Protein AF-A0A4P8DLM2-F1 (afdb_monomer)

Mean predicted aligned error: 5.84 Å

Nearest PDB structures (foldseek):
  8rfh-assembly1_B  TM=8.822E-01  e=1.130E-05  Nicotiana benthamiana
  9cc9-assembly1_L  TM=8.995E-01  e=1.096E-03  Nicotiana benthamiana
  7xx2-assembly1_I  TM=8.849E-01  e=1.096E-03  Triticum monococcum
  5lwk-assembly1_B  TM=2.973E-01  e=5.223E-01  Lacticaseibacillus paracasei
  5lwl-assembly1_B  TM=3.002E-01  e=1.412E+00  Lacticaseibacillus paracasei

Sequence (90 aa):
ELAEQLYKSLKGRRYLIVMDDVWNAEAWNDVRRCFPNDNNGSRVMVTSRILKVARFISPLNAPHVMRFLTVDESWKLLQEKLCGLDSRLC

InterPro domains:
  IPR002182 NB-ARC [PF00931] (2-81)
  IPR027417 P-loop containing nucleoside triphosphate hydrolase [G3DSA:3.40.50.300] (1-59)
  IPR027417 P-loop containing nucleoside triphosphate hydrolase [SSF52540] (2-86)

Radius of gyration: 19.11 Å; Cα contacts (8 Å, |Δi|>4): 76; chains: 1; bounding box: 34×26×54 Å

Organism: Capsicum annuum (NCBI:txid4072)

pLDDT: mean 91.08, std 10.63, range [53.16, 98.25]

Secondary structure (DSSP, 8-state):
-HHHHHHHHHTTS--EEEE-S---HHHHHHHGGGS---SSS-EEEE--S-HHHHHHH-TTS----PPPPPHHHHHHHHHHHHHTT-TT--

Solvent-accessible surface area (backbone atoms only — not comparable to full-atom values): 5703 Å² total; per-residue (Å²): 109,69,55,56,53,48,22,62,71,44,53,96,53,70,50,79,46,77,46,74,73,49,86,52,56,64,64,50,64,71,52,53,79,31,59,70,85,79,85,67,79,57,48,76,47,76,42,53,94,42,68,68,36,45,38,64,78,35,74,92,48,84,66,88,76,83,74,80,73,51,71,69,56,47,49,50,50,49,48,54,66,54,40,72,76,42,84,82,83,106

Structure (mmCIF, N/CA/C/O backbone):
data_AF-A0A4P8DLM2-F1
#
_entry.id   AF-A0A4P8DLM2-F1
#
loop_
_atom_site.group_PDB
_atom_site.id
_atom_site.type_symbol
_atom_site.label_atom_id
_atom_site.label_alt_id
_atom_site.label_comp_id
_atom_site.label_asym_id
_atom_site.label_entity_id
_atom_site.label_seq_id
_atom_site.pdbx_PDB_ins_code
_atom_site.Cartn_x
_atom_site.Cartn_y
_atom_site.Cartn_z
_atom_site.occupancy
_atom_site.B_iso_or_equiv
_atom_site.auth_seq_id
_atom_site.auth_comp_id
_atom_site.auth_asym_id
_atom_site.auth_atom_id
_atom_site.pdbx_PDB_model_num
ATOM 1 N N . GLU A 1 1 ? -19.649 8.976 12.221 1.00 85.25 1 GLU A N 1
ATOM 2 C CA . GLU A 1 1 ? -20.608 7.885 11.951 1.00 85.25 1 GLU A CA 1
ATOM 3 C C . GLU A 1 1 ? -20.055 6.834 10.979 1.00 85.25 1 GLU A C 1
ATOM 5 O O . GLU A 1 1 ? -19.809 5.718 11.416 1.00 85.25 1 GLU A O 1
ATOM 10 N N . LEU A 1 2 ? -19.730 7.174 9.721 1.00 92.81 2 LEU A N 1
ATOM 11 C CA . LEU A 1 2 ? -19.206 6.201 8.737 1.00 92.81 2 LEU A CA 1
ATOM 12 C C . LEU A 1 2 ? -17.899 5.502 9.166 1.00 92.81 2 LEU A C 1
ATOM 14 O O . LEU A 1 2 ? -17.781 4.287 9.044 1.00 92.81 2 LEU A O 1
ATOM 18 N N . ALA A 1 3 ? -16.939 6.251 9.717 1.00 92.25 3 ALA A N 1
ATOM 19 C CA . ALA A 1 3 ? -15.678 5.698 10.225 1.00 92.25 3 ALA A CA 1
ATOM 20 C C . ALA A 1 3 ? -15.891 4.613 11.298 1.00 92.25 3 ALA A C 1
ATOM 22 O O . ALA A 1 3 ? -15.207 3.592 11.317 1.00 92.25 3 ALA A O 1
ATOM 23 N N . GLU A 1 4 ? -16.875 4.821 12.173 1.00 94.75 4 GLU A N 1
ATOM 24 C CA . GLU A 1 4 ? -17.219 3.886 13.241 1.00 94.75 4 GLU A CA 1
ATOM 25 C C . GLU A 1 4 ? -17.941 2.652 12.693 1.00 94.75 4 GLU A C 1
ATOM 27 O O . GLU A 1 4 ? -17.648 1.532 13.110 1.00 94.75 4 GLU A O 1
ATOM 32 N N . GLN A 1 5 ? -18.849 2.834 11.731 1.00 96.19 5 GLN A N 1
ATOM 33 C CA . GLN A 1 5 ? -19.506 1.722 11.042 1.00 96.19 5 GLN A CA 1
ATOM 34 C C . GLN A 1 5 ? -18.485 0.848 10.306 1.00 96.19 5 GLN A C 1
ATOM 36 O O . GLN A 1 5 ? -18.508 -0.375 10.451 1.00 96.19 5 GLN A O 1
ATOM 41 N N . LEU A 1 6 ? -17.541 1.469 9.590 1.00 95.94 6 LEU A N 1
ATOM 42 C CA . LEU A 1 6 ? -16.451 0.761 8.926 1.00 95.94 6 LEU A CA 1
ATOM 43 C C . LEU A 1 6 ? -15.592 0.006 9.946 1.00 95.94 6 LEU A C 1
ATOM 45 O O . LEU A 1 6 ? -15.402 -1.200 9.796 1.00 95.94 6 LEU A O 1
ATOM 49 N N . TYR A 1 7 ? -15.162 0.664 11.026 1.00 96.94 7 TYR A N 1
ATOM 50 C CA . TYR A 1 7 ? -14.402 0.018 12.098 1.00 96.94 7 TYR A CA 1
ATOM 51 C C . TYR A 1 7 ? -15.132 -1.208 12.660 1.00 96.94 7 TYR A C 1
ATOM 53 O O . TYR A 1 7 ? -14.555 -2.293 12.727 1.00 96.94 7 TYR A O 1
ATOM 61 N N . LYS A 1 8 ? -16.418 -1.068 13.013 1.00 97.38 8 LYS A N 1
ATOM 62 C CA . LYS A 1 8 ? -17.248 -2.168 13.534 1.00 97.38 8 LYS A CA 1
ATOM 63 C C . LYS A 1 8 ? -17.395 -3.304 12.523 1.00 97.38 8 LYS A C 1
ATOM 65 O O . LYS A 1 8 ? -17.374 -4.463 12.921 1.00 97.38 8 LYS A O 1
ATOM 70 N N . SER A 1 9 ? -17.505 -2.991 11.232 1.00 96.50 9 SER A N 1
ATOM 71 C CA . SER A 1 9 ? -17.614 -4.003 10.174 1.00 96.50 9 SER A CA 1
ATOM 72 C C . SER A 1 9 ? -16.329 -4.817 9.978 1.00 96.50 9 SER A C 1
ATOM 74 O O . SER A 1 9 ? -16.397 -5.994 9.621 1.00 96.50 9 SER A O 1
ATOM 76 N N . LEU A 1 10 ? -15.165 -4.206 10.231 1.00 97.69 10 LEU A N 1
ATOM 77 C CA . LEU A 1 10 ? -13.849 -4.830 10.082 1.00 97.69 10 LEU A CA 1
ATOM 78 C C . LEU A 1 10 ? -13.376 -5.534 11.359 1.00 97.69 10 LEU A C 1
ATOM 80 O O . LEU A 1 10 ? -12.561 -6.453 11.284 1.00 97.69 10 LEU A O 1
ATOM 84 N N . LYS A 1 11 ? -13.879 -5.121 12.526 1.00 97.62 11 LYS A N 1
ATOM 85 C CA . LYS A 1 11 ? -13.460 -5.651 13.824 1.00 97.62 11 LYS A CA 1
ATOM 86 C C . LYS A 1 11 ? -13.674 -7.164 13.910 1.00 97.62 11 LYS A C 1
ATOM 88 O O . LYS A 1 11 ? -14.749 -7.678 13.610 1.00 97.62 11 LYS A O 1
ATOM 93 N N . GLY A 1 12 ? -12.635 -7.879 14.332 1.00 97.25 12 GLY A N 1
ATOM 94 C CA . GLY A 1 12 ? -12.616 -9.335 14.459 1.00 97.25 12 GLY A CA 1
ATOM 95 C C . GLY A 1 12 ? -12.512 -10.085 13.128 1.00 97.25 12 GLY A C 1
ATOM 96 O O . GLY A 1 12 ? -12.408 -11.310 13.134 1.00 97.25 12 GLY A O 1
ATOM 97 N N . ARG A 1 13 ? -12.507 -9.388 11.984 1.00 96.75 13 ARG A N 1
ATOM 98 C CA . ARG A 1 13 ? -12.422 -9.995 10.650 1.00 96.75 13 ARG A CA 1
ATOM 99 C C . ARG A 1 13 ? -11.051 -9.757 10.036 1.00 96.75 13 ARG A C 1
ATOM 101 O O . ARG A 1 13 ? -10.409 -8.733 10.265 1.00 96.75 13 ARG A O 1
ATOM 108 N N . ARG A 1 14 ? -10.592 -10.718 9.238 1.00 97.81 14 ARG A N 1
ATOM 109 C CA . ARG A 1 14 ? -9.384 -10.555 8.426 1.00 97.81 14 ARG A CA 1
ATOM 110 C C . ARG A 1 14 ? -9.752 -9.825 7.137 1.00 97.81 14 ARG A C 1
ATOM 112 O O . ARG A 1 14 ? -10.695 -10.233 6.465 1.00 97.81 14 ARG A O 1
ATOM 119 N N . TYR A 1 15 ? -9.006 -8.782 6.784 1.00 97.44 15 TYR A N 1
ATOM 120 C CA . TYR A 1 15 ? -9.266 -7.980 5.588 1.00 97.44 15 TYR A CA 1
ATOM 121 C C . TYR A 1 15 ? -7.990 -7.609 4.823 1.00 97.44 15 TYR A C 1
ATOM 123 O O . TYR A 1 15 ? -6.892 -7.541 5.381 1.00 97.44 15 TYR A O 1
ATOM 131 N N . LEU A 1 16 ? -8.167 -7.333 3.530 1.00 97.25 16 LEU A N 1
ATOM 132 C CA . LEU A 1 16 ? -7.190 -6.675 2.668 1.00 97.25 16 LEU A CA 1
ATOM 133 C C . LEU A 1 16 ? -7.869 -5.461 2.031 1.00 97.25 16 LEU A C 1
ATOM 135 O O . LEU A 1 16 ? -8.839 -5.620 1.295 1.00 97.25 16 LEU A O 1
ATOM 139 N N . ILE A 1 17 ? -7.369 -4.265 2.327 1.00 96.25 17 ILE A N 1
ATOM 140 C CA . ILE A 1 17 ? -7.868 -3.011 1.749 1.00 96.25 17 ILE A CA 1
ATOM 141 C C . ILE A 1 17 ? -6.774 -2.424 0.866 1.00 96.25 17 ILE A C 1
ATOM 143 O O . ILE A 1 17 ? -5.622 -2.341 1.290 1.00 96.25 17 ILE A O 1
ATOM 147 N N . VAL A 1 18 ? -7.137 -2.016 -0.348 1.00 96.06 18 VAL A N 1
ATOM 148 C CA . VAL A 1 18 ? -6.233 -1.338 -1.280 1.00 96.06 18 VAL A CA 1
ATOM 149 C C . VAL A 1 18 ? -6.692 0.103 -1.433 1.00 96.06 18 VAL A C 1
ATOM 151 O O . VAL A 1 18 ? -7.816 0.355 -1.855 1.00 96.06 18 VAL A O 1
ATOM 154 N N . MET A 1 19 ? -5.827 1.039 -1.059 1.00 94.75 19 MET A N 1
ATOM 155 C CA . MET A 1 19 ? -6.024 2.465 -1.278 1.00 94.75 19 MET A CA 1
ATOM 156 C C . MET A 1 19 ? -5.162 2.891 -2.456 1.00 94.75 19 MET A C 1
ATOM 158 O O . MET A 1 19 ? -3.938 2.977 -2.333 1.00 94.75 19 MET A O 1
ATOM 162 N N . ASP A 1 20 ? -5.808 3.108 -3.594 1.00 94.81 20 ASP A N 1
ATOM 163 C CA . ASP A 1 20 ? -5.120 3.502 -4.814 1.00 94.81 20 ASP A CA 1
ATOM 164 C C . ASP A 1 20 ? -4.942 5.026 -4.893 1.00 94.81 20 ASP A C 1
ATOM 166 O O . ASP A 1 20 ? -5.810 5.782 -4.457 1.00 94.81 20 ASP A O 1
ATOM 170 N N . ASP A 1 21 ? -3.803 5.457 -5.433 1.00 94.19 21 ASP A N 1
ATOM 171 C CA . ASP A 1 21 ? -3.469 6.844 -5.778 1.00 94.19 21 ASP A CA 1
ATOM 172 C C . ASP A 1 21 ? -3.633 7.872 -4.636 1.00 94.19 21 ASP A C 1
ATOM 174 O O . ASP A 1 21 ? -4.308 8.893 -4.756 1.00 94.19 21 ASP A O 1
ATOM 178 N N . VAL A 1 22 ? -2.969 7.639 -3.498 1.00 94.44 22 VAL A N 1
ATOM 179 C CA . VAL A 1 22 ? -3.007 8.568 -2.352 1.00 94.44 22 VAL A CA 1
ATOM 180 C C . VAL A 1 22 ? -2.026 9.729 -2.538 1.00 94.44 22 VAL A C 1
ATOM 182 O O . VAL A 1 22 ? -0.811 9.529 -2.621 1.00 94.44 22 VAL A O 1
ATOM 185 N N . TRP A 1 23 ? -2.544 10.961 -2.556 1.00 93.25 23 TRP A N 1
ATOM 186 C CA . TRP A 1 23 ? -1.750 12.174 -2.818 1.00 93.25 23 TRP A CA 1
ATOM 187 C C . TRP A 1 23 ? -1.312 12.927 -1.555 1.00 93.25 23 TRP A C 1
ATOM 189 O O . TRP A 1 23 ? -0.282 13.597 -1.574 1.00 93.25 23 TRP A O 1
ATOM 199 N N . ASN A 1 24 ? -2.062 12.823 -0.453 1.00 92.38 24 ASN A N 1
ATOM 200 C CA . ASN A 1 24 ? -1.764 13.518 0.802 1.00 92.38 24 ASN A CA 1
ATOM 201 C C . ASN A 1 24 ? -1.676 12.523 1.971 1.00 92.38 24 ASN A C 1
ATOM 203 O O . ASN A 1 24 ? -2.544 11.673 2.158 1.00 92.38 24 ASN A O 1
ATOM 207 N N . ALA A 1 25 ? -0.628 12.667 2.779 1.00 89.81 25 ALA A N 1
ATOM 208 C CA . ALA A 1 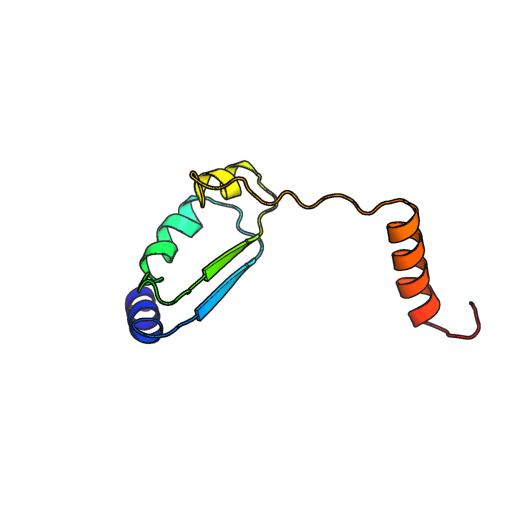25 ? -0.425 11.944 4.027 1.00 89.81 25 ALA A CA 1
ATOM 209 C C . ALA A 1 25 ? -1.540 12.191 5.063 1.00 89.81 25 ALA A C 1
ATOM 211 O O . ALA A 1 25 ? -1.851 11.305 5.859 1.00 89.81 25 ALA A O 1
ATOM 212 N N . GLU A 1 26 ? -2.165 13.368 5.049 1.00 89.81 26 GLU A N 1
ATOM 213 C CA . GLU A 1 26 ? -3.282 13.688 5.945 1.00 89.81 26 GLU A CA 1
ATOM 214 C C . GLU A 1 26 ? -4.510 12.828 5.649 1.00 89.81 26 GLU A C 1
ATOM 216 O O . GLU A 1 26 ? -5.107 12.293 6.579 1.00 89.81 26 GLU A O 1
ATOM 221 N N . ALA A 1 27 ? -4.797 12.561 4.370 1.00 88.94 27 ALA A N 1
ATOM 222 C CA . ALA A 1 27 ? -5.894 11.675 3.987 1.00 88.94 27 ALA A CA 1
ATOM 223 C C . ALA A 1 27 ? -5.733 10.273 4.602 1.00 88.94 27 ALA A C 1
ATOM 225 O O . ALA A 1 27 ? -6.711 9.663 5.028 1.00 88.94 27 ALA A O 1
ATOM 226 N N . TRP A 1 28 ? -4.495 9.771 4.721 1.00 92.12 28 TRP A N 1
ATOM 227 C CA . TRP A 1 28 ? -4.218 8.533 5.455 1.00 92.12 28 TRP A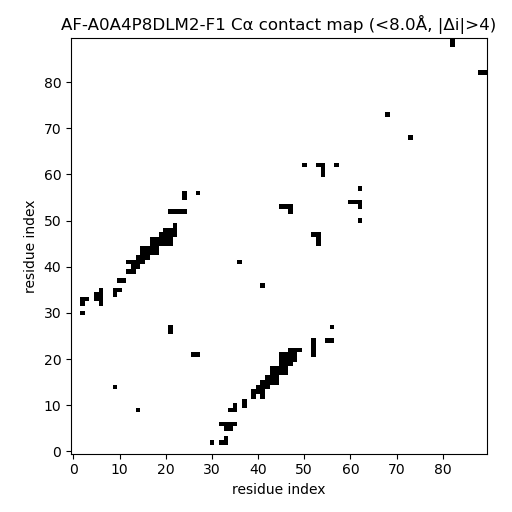 CA 1
ATOM 228 C C . TRP A 1 28 ? -4.482 8.670 6.959 1.00 92.12 28 TRP A C 1
ATOM 230 O O . TRP A 1 28 ? -5.054 7.763 7.566 1.00 92.12 28 TRP A O 1
ATOM 240 N N . ASN A 1 29 ? -4.085 9.783 7.581 1.00 90.56 29 ASN A N 1
ATOM 241 C CA . ASN A 1 29 ? -4.324 10.012 9.008 1.00 90.56 29 ASN A CA 1
ATOM 242 C C . ASN A 1 29 ? -5.809 10.015 9.373 1.00 90.56 29 ASN A C 1
ATOM 244 O O . ASN A 1 29 ? -6.161 9.492 10.435 1.00 90.56 29 ASN A O 1
ATOM 248 N N . ASP A 1 30 ? -6.652 10.549 8.495 1.00 89.75 30 ASP A N 1
ATOM 249 C CA . ASP A 1 30 ? -8.094 10.628 8.716 1.00 89.75 30 ASP A CA 1
ATOM 250 C C . ASP A 1 30 ? -8.741 9.241 8.704 1.00 89.75 30 ASP A C 1
ATOM 252 O O . ASP A 1 30 ? -9.574 8.923 9.557 1.00 89.75 30 ASP A O 1
ATOM 256 N N . VAL A 1 31 ? -8.313 8.370 7.786 1.00 91.81 31 VAL A N 1
ATOM 257 C CA . VAL A 1 31 ? -8.952 7.061 7.594 1.00 91.81 31 VAL A CA 1
ATOM 258 C C . VAL A 1 31 ? -8.282 5.924 8.354 1.00 91.81 31 VAL A C 1
ATOM 260 O O . VAL A 1 31 ? -8.959 4.947 8.667 1.00 91.81 31 VAL A O 1
ATOM 263 N N . ARG A 1 32 ? -6.996 6.027 8.730 1.00 91.81 32 ARG A N 1
ATOM 264 C CA . ARG A 1 32 ? -6.267 4.912 9.374 1.00 91.81 32 ARG A CA 1
ATOM 265 C C . ARG A 1 32 ? -6.917 4.428 10.666 1.00 91.81 32 ARG A C 1
ATOM 267 O O . ARG A 1 32 ? -6.795 3.261 11.020 1.00 91.81 32 ARG A O 1
ATOM 274 N N . ARG A 1 33 ? -7.626 5.319 11.365 1.00 92.50 33 ARG A N 1
ATOM 275 C CA . ARG A 1 33 ? -8.362 5.007 12.600 1.00 92.50 33 ARG A CA 1
ATOM 276 C C . ARG A 1 33 ? -9.553 4.074 12.363 1.00 92.50 33 ARG A C 1
ATOM 278 O O . ARG A 1 33 ? -9.995 3.421 13.300 1.00 92.50 33 ARG A O 1
ATOM 285 N N . CYS A 1 34 ? -10.040 3.979 11.127 1.00 95.31 34 CYS A N 1
ATOM 286 C CA . CYS A 1 34 ? -11.127 3.080 10.745 1.00 95.31 34 CYS A CA 1
ATOM 287 C C . CYS A 1 34 ? -10.676 1.617 10.634 1.00 95.31 34 CYS A C 1
ATOM 289 O O . CYS A 1 34 ? -11.523 0.734 10.546 1.00 95.31 34 CYS A O 1
ATOM 291 N N . PHE A 1 35 ? -9.366 1.349 10.612 1.00 95.69 35 PHE A N 1
ATOM 292 C CA . PHE A 1 35 ? -8.802 0.031 10.325 1.00 95.69 35 PHE A CA 1
ATOM 293 C C . PHE A 1 35 ? -8.290 -0.640 11.615 1.00 95.69 35 PHE A C 1
ATOM 295 O O . PHE A 1 35 ? -7.186 -0.327 12.070 1.00 95.69 35 PHE A O 1
ATOM 302 N N . PRO A 1 36 ? -9.065 -1.547 12.243 1.00 95.94 36 PRO A N 1
ATOM 303 C CA . PRO A 1 36 ? -8.635 -2.245 13.452 1.00 95.94 36 PRO A CA 1
ATOM 304 C C . PRO A 1 36 ? -7.474 -3.211 13.180 1.00 95.94 36 PRO A C 1
ATOM 306 O O . PRO A 1 36 ? -7.574 -4.103 12.342 1.00 95.94 36 PRO A O 1
ATOM 309 N N . ASN A 1 37 ? -6.390 -3.103 13.954 1.00 94.00 37 ASN A N 1
ATOM 310 C CA . ASN A 1 37 ? -5.347 -4.128 13.972 1.00 94.00 37 ASN A CA 1
ATOM 311 C C . ASN A 1 37 ? -5.636 -5.172 15.060 1.00 94.00 37 ASN A C 1
ATOM 313 O O . ASN A 1 37 ? -5.231 -5.009 16.208 1.00 94.00 37 ASN A O 1
ATOM 317 N N . ASP A 1 38 ? -6.311 -6.251 14.674 1.00 96.44 38 ASP A N 1
ATOM 318 C CA . ASP A 1 38 ? -6.622 -7.381 15.560 1.00 96.44 38 ASP A CA 1
ATOM 319 C C . ASP A 1 38 ? -5.552 -8.488 15.514 1.00 96.44 38 ASP A C 1
ATOM 321 O O . ASP A 1 38 ? -5.791 -9.606 15.964 1.00 96.44 38 ASP A O 1
ATOM 325 N N . ASN A 1 39 ? -4.373 -8.205 14.941 1.00 95.62 39 ASN A N 1
ATOM 326 C CA . ASN A 1 39 ? -3.258 -9.149 14.781 1.00 95.62 39 ASN A CA 1
ATOM 327 C C . ASN A 1 39 ? -3.627 -10.464 14.054 1.00 95.62 39 ASN A C 1
ATOM 329 O O . ASN A 1 39 ? -2.936 -11.470 14.179 1.00 95.62 39 ASN A O 1
ATOM 333 N N . ASN A 1 40 ? -4.680 -10.454 13.234 1.00 96.62 40 ASN A N 1
ATOM 334 C CA . ASN A 1 40 ? -5.195 -11.611 12.486 1.00 96.62 40 ASN A CA 1
ATOM 335 C C . ASN A 1 40 ? -4.698 -11.668 11.025 1.00 96.62 40 ASN A C 1
ATOM 337 O O . ASN A 1 40 ? -5.294 -12.320 10.165 1.00 96.62 40 ASN A O 1
ATOM 341 N N . GLY A 1 41 ? -3.619 -10.943 10.723 1.00 96.12 41 GLY A N 1
ATOM 342 C CA . GLY A 1 41 ? -3.055 -10.862 9.378 1.00 96.12 41 GLY A CA 1
ATOM 343 C C . GLY A 1 41 ? -3.784 -9.903 8.433 1.00 96.12 41 GLY A C 1
ATOM 344 O O . GLY A 1 41 ? -3.573 -10.000 7.224 1.00 96.12 41 GLY A O 1
ATOM 345 N N . SER A 1 42 ? -4.613 -8.988 8.948 1.00 97.38 42 SER A N 1
ATOM 346 C CA . SER A 1 42 ? -5.158 -7.881 8.155 1.00 97.38 42 SER A CA 1
ATOM 347 C C . SER A 1 42 ? -4.058 -6.975 7.589 1.00 97.38 42 SER A C 1
ATOM 349 O O . SER A 1 42 ? -2.994 -6.779 8.196 1.00 97.38 42 SER A O 1
ATOM 351 N N . ARG A 1 43 ? -4.302 -6.440 6.388 1.00 9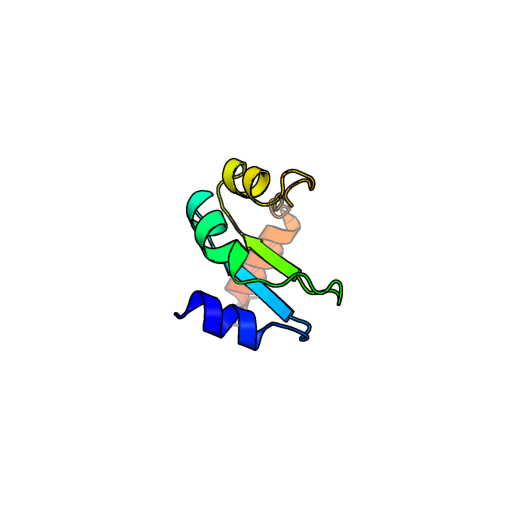5.38 43 ARG A N 1
ATOM 352 C CA . ARG A 1 43 ? -3.354 -5.599 5.644 1.00 95.38 43 ARG A CA 1
ATOM 353 C C . ARG A 1 43 ? -4.072 -4.443 4.954 1.00 95.38 43 ARG A C 1
ATOM 355 O O . ARG A 1 43 ? -5.171 -4.603 4.429 1.00 95.38 43 ARG A O 1
ATOM 362 N N . VAL A 1 44 ? -3.408 -3.291 4.924 1.00 95.00 44 VAL A N 1
ATOM 363 C CA . VAL A 1 44 ? -3.785 -2.159 4.076 1.00 95.00 44 VAL A CA 1
ATOM 364 C C . VAL A 1 44 ? -2.619 -1.886 3.139 1.00 95.00 44 VAL A C 1
ATOM 366 O O . VAL 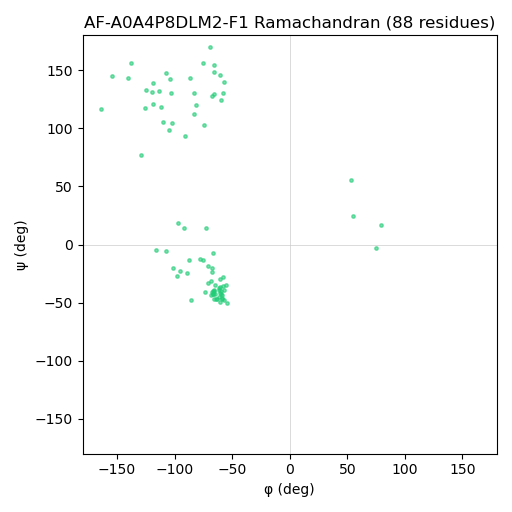A 1 44 ? -1.497 -1.673 3.598 1.00 95.00 44 VAL A O 1
ATOM 369 N N . MET A 1 45 ? -2.873 -1.954 1.838 1.00 95.31 45 MET A N 1
ATOM 370 C CA . MET A 1 45 ? -1.905 -1.645 0.795 1.00 95.31 45 MET A CA 1
ATOM 371 C C . MET A 1 45 ? -2.234 -0.270 0.229 1.00 95.31 45 MET A C 1
ATOM 373 O O . MET A 1 45 ? -3.382 -0.007 -0.117 1.00 95.31 45 MET A O 1
ATOM 377 N N . VAL A 1 46 ? -1.232 0.598 0.140 1.00 95.06 46 VAL A N 1
ATOM 378 C CA . VAL A 1 46 ? -1.391 1.946 -0.404 1.00 95.06 46 VAL A CA 1
ATOM 379 C C . VAL A 1 46 ? -0.484 2.103 -1.611 1.00 95.06 46 VAL A C 1
ATOM 381 O O . VAL A 1 46 ? 0.707 1.798 -1.522 1.00 95.06 46 VAL A O 1
ATOM 384 N N . THR A 1 47 ? -1.027 2.599 -2.716 1.00 95.56 47 THR A N 1
ATOM 385 C CA . THR A 1 47 ? -0.238 3.036 -3.870 1.00 95.56 47 THR A CA 1
ATOM 386 C C . THR A 1 47 ? -0.192 4.566 -3.884 1.00 95.56 47 THR A C 1
ATOM 388 O O . THR A 1 47 ? -1.136 5.260 -3.499 1.00 95.56 47 THR A O 1
ATOM 391 N N . SER A 1 48 ? 0.954 5.125 -4.263 1.00 95.31 48 SER A N 1
ATOM 392 C CA . SER A 1 48 ? 1.130 6.570 -4.387 1.00 95.31 48 SER A CA 1
ATOM 393 C C . SER A 1 48 ? 2.234 6.866 -5.387 1.00 95.31 48 SER A C 1
ATOM 395 O O . SER A 1 48 ? 3.243 6.163 -5.442 1.00 95.31 48 SER A O 1
ATOM 397 N N . ARG A 1 49 ? 2.069 7.955 -6.138 1.00 95.44 49 ARG A N 1
ATOM 398 C CA . ARG A 1 49 ? 3.115 8.512 -7.009 1.00 95.44 49 ARG A CA 1
ATOM 399 C C . ARG A 1 49 ? 4.163 9.308 -6.225 1.00 95.44 49 ARG A C 1
ATOM 401 O O . ARG A 1 49 ? 5.207 9.660 -6.767 1.00 95.44 49 ARG A O 1
ATOM 408 N N . ILE A 1 50 ? 3.896 9.613 -4.952 1.00 94.81 50 ILE A N 1
ATOM 409 C CA . ILE A 1 50 ? 4.705 10.516 -4.134 1.00 94.81 50 ILE A CA 1
ATOM 410 C C . ILE A 1 50 ? 5.426 9.706 -3.056 1.00 94.81 50 ILE A C 1
ATOM 412 O O . ILE A 1 50 ? 4.851 9.327 -2.036 1.00 94.81 50 ILE A O 1
ATOM 416 N N . LEU A 1 51 ? 6.735 9.504 -3.227 1.00 93.50 51 LEU A N 1
ATOM 417 C CA . LEU A 1 51 ? 7.550 8.718 -2.290 1.00 93.50 51 LEU A CA 1
ATOM 418 C C . LEU A 1 51 ? 7.468 9.230 -0.838 1.00 93.50 51 LEU A C 1
ATOM 420 O O . LEU A 1 51 ? 7.493 8.437 0.103 1.00 93.50 51 LEU A O 1
ATOM 424 N N . LYS A 1 52 ? 7.347 10.552 -0.645 1.00 93.38 52 LYS A N 1
ATOM 425 C CA . LYS A 1 52 ? 7.189 11.163 0.686 1.00 93.38 52 LYS A CA 1
ATOM 426 C C . LYS A 1 52 ? 5.913 10.693 1.392 1.00 93.38 52 LYS A C 1
ATOM 428 O O . LYS A 1 52 ? 5.965 10.431 2.588 1.00 93.38 52 LYS A O 1
ATOM 433 N N . VAL A 1 53 ? 4.808 10.534 0.659 1.00 93.81 53 VAL A N 1
ATOM 434 C CA . VAL A 1 53 ? 3.542 10.019 1.205 1.00 93.81 53 VAL A CA 1
ATOM 435 C C . VAL A 1 53 ? 3.720 8.568 1.640 1.00 93.81 53 VAL A C 1
ATOM 437 O O . VAL A 1 53 ? 3.401 8.231 2.775 1.00 93.81 53 VAL A O 1
ATOM 440 N N . ALA A 1 54 ? 4.327 7.724 0.802 1.00 93.25 54 ALA A N 1
ATOM 441 C CA . ALA A 1 54 ? 4.570 6.324 1.152 1.00 93.25 54 ALA A CA 1
ATOM 442 C C . ALA A 1 54 ? 5.443 6.170 2.417 1.00 93.25 54 ALA A C 1
ATOM 444 O O . ALA A 1 54 ? 5.120 5.375 3.300 1.00 93.25 54 ALA A O 1
ATOM 445 N N . ARG A 1 55 ? 6.507 6.980 2.546 1.00 93.62 55 ARG A N 1
ATOM 446 C CA . ARG A 1 55 ? 7.364 7.012 3.748 1.00 93.62 55 ARG A CA 1
ATOM 447 C C . ARG A 1 55 ? 6.628 7.501 4.993 1.00 93.62 55 ARG A C 1
ATOM 449 O O . ARG A 1 55 ? 6.912 7.025 6.084 1.00 93.62 55 ARG A O 1
ATOM 456 N N . PHE A 1 56 ? 5.694 8.437 4.842 1.00 92.88 56 PHE A N 1
ATOM 457 C CA . PHE A 1 56 ? 4.877 8.911 5.956 1.00 92.88 56 PHE A CA 1
ATOM 458 C C . PHE A 1 56 ? 3.906 7.833 6.453 1.00 92.88 56 PHE A C 1
ATOM 460 O O . PHE A 1 56 ? 3.746 7.645 7.655 1.00 92.88 56 PHE A O 1
ATOM 467 N N . ILE A 1 57 ? 3.260 7.117 5.528 1.00 91.69 57 ILE A N 1
ATOM 468 C CA . ILE A 1 57 ? 2.259 6.087 5.837 1.00 91.69 57 ILE A CA 1
ATOM 469 C C . ILE A 1 57 ? 2.889 4.891 6.555 1.00 91.69 57 ILE A C 1
ATOM 471 O O . ILE A 1 57 ? 2.296 4.348 7.489 1.00 91.69 57 ILE A O 1
ATOM 475 N N . SER A 1 58 ? 4.090 4.483 6.134 1.00 89.75 58 SER A N 1
ATOM 476 C CA . SER A 1 58 ? 4.815 3.358 6.723 1.00 89.75 58 SER A CA 1
ATOM 477 C C . SER A 1 58 ? 6.250 3.757 7.083 1.00 89.75 58 SER A C 1
ATOM 479 O O . SER A 1 58 ? 7.184 3.395 6.379 1.00 89.75 58 SER A O 1
ATOM 481 N N . PRO A 1 59 ? 6.467 4.494 8.188 1.00 87.50 59 PRO A N 1
ATOM 482 C CA . PRO A 1 59 ? 7.792 5.018 8.528 1.00 87.50 59 PRO A CA 1
ATOM 483 C C . PRO A 1 59 ? 8.802 3.923 8.897 1.00 87.50 59 PRO A C 1
ATOM 485 O O . PRO A 1 59 ? 10.004 4.129 8.773 1.00 87.50 59 PRO A O 1
ATOM 488 N N . LEU A 1 60 ? 8.318 2.756 9.339 1.00 90.31 60 LEU A N 1
ATOM 489 C CA . LEU A 1 60 ? 9.151 1.611 9.719 1.00 90.31 60 LEU A CA 1
ATOM 490 C C . LEU A 1 60 ? 9.488 0.684 8.544 1.00 90.31 60 LEU A C 1
ATOM 492 O O . LEU A 1 60 ? 10.361 -0.166 8.683 1.00 90.31 60 LEU A O 1
ATOM 496 N N . ASN A 1 61 ? 8.8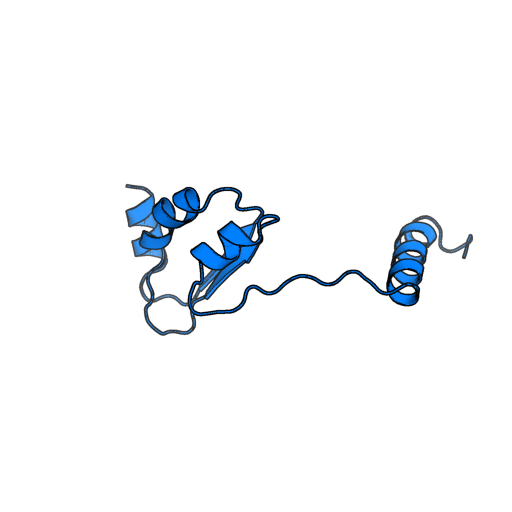05 0.821 7.404 1.00 89.75 61 ASN A N 1
ATOM 497 C CA . ASN A 1 61 ? 8.997 -0.052 6.251 1.00 89.75 61 ASN A CA 1
ATOM 498 C C . ASN A 1 61 ? 9.470 0.762 5.049 1.00 89.75 61 ASN A C 1
ATOM 500 O O . ASN A 1 61 ? 8.956 1.842 4.764 1.00 89.75 61 ASN A O 1
ATOM 504 N N . ALA A 1 62 ? 10.424 0.224 4.294 1.00 90.31 62 ALA A N 1
ATOM 505 C CA . ALA A 1 62 ? 10.800 0.833 3.028 1.00 90.31 62 ALA A CA 1
ATOM 506 C C . ALA A 1 62 ? 9.620 0.737 2.037 1.00 90.31 62 ALA A C 1
ATOM 508 O O . ALA A 1 62 ? 9.084 -0.359 1.847 1.00 90.31 62 ALA A O 1
ATOM 509 N N . PRO A 1 63 ? 9.212 1.845 1.384 1.00 94.50 63 PRO A N 1
ATOM 510 C CA . PRO A 1 63 ? 8.230 1.784 0.310 1.00 94.50 63 PRO A CA 1
ATOM 511 C C . PRO A 1 63 ? 8.689 0.848 -0.805 1.00 94.50 63 PRO A C 1
ATOM 513 O O . PRO A 1 63 ? 9.855 0.876 -1.203 1.00 94.50 63 PRO A O 1
ATOM 516 N N . HIS A 1 64 ? 7.759 0.072 -1.357 1.00 94.88 64 HIS A N 1
ATOM 517 C CA . HIS A 1 64 ? 8.026 -0.671 -2.579 1.00 94.88 64 HIS A CA 1
ATOM 518 C C . HIS A 1 64 ? 8.030 0.297 -3.767 1.00 94.88 64 HIS A C 1
ATOM 520 O O . HIS A 1 64 ? 6.979 0.755 -4.213 1.00 94.88 64 HIS A O 1
ATOM 526 N N . VAL A 1 65 ? 9.221 0.647 -4.252 1.00 94.81 65 VAL A N 1
ATOM 527 C CA . VAL A 1 65 ? 9.375 1.491 -5.440 1.00 94.81 65 VAL A CA 1
ATOM 528 C C . VAL A 1 65 ? 9.256 0.604 -6.672 1.00 94.81 65 VAL A C 1
ATOM 530 O O . VAL A 1 65 ? 10.123 -0.234 -6.920 1.00 94.81 65 VAL A O 1
ATOM 533 N N . MET A 1 66 ? 8.179 0.792 -7.435 1.00 94.44 66 MET A N 1
ATOM 534 C CA . MET A 1 66 ? 7.968 0.072 -8.690 1.00 94.44 66 MET A CA 1
ATOM 535 C C . MET A 1 66 ? 9.119 0.374 -9.648 1.00 94.44 66 MET A C 1
ATOM 537 O O . MET A 1 66 ? 9.409 1.535 -9.943 1.00 94.44 66 MET A O 1
ATOM 541 N N . ARG A 1 67 ? 9.782 -0.678 -10.131 1.00 96.12 67 ARG A N 1
ATOM 542 C CA . ARG A 1 67 ? 10.805 -0.541 -11.167 1.00 96.12 67 ARG A CA 1
ATOM 543 C C . ARG A 1 67 ? 10.161 -0.295 -12.526 1.00 96.12 67 ARG A C 1
ATOM 545 O O . ARG A 1 67 ? 9.036 -0.725 -12.779 1.00 96.12 67 ARG A O 1
ATOM 552 N N . PHE A 1 68 ? 10.922 0.314 -13.424 1.00 96.94 68 PHE A N 1
ATOM 553 C CA . PHE A 1 68 ? 10.583 0.283 -14.839 1.00 96.94 68 PHE A CA 1
ATOM 554 C C . PHE A 1 68 ? 10.692 -1.145 -15.389 1.00 96.94 68 PHE A C 1
ATOM 556 O O . PHE A 1 68 ? 11.436 -1.987 -14.866 1.00 96.94 68 PHE A O 1
ATOM 563 N N . LEU A 1 69 ? 9.933 -1.403 -16.451 1.00 97.75 69 LEU A N 1
ATOM 564 C CA . LEU A 1 69 ? 10.098 -2.603 -17.259 1.00 97.75 69 LEU A CA 1
ATOM 565 C C . LEU A 1 69 ? 11.455 -2.564 -17.970 1.00 97.75 69 LEU A C 1
ATOM 567 O O . LEU A 1 69 ? 11.953 -1.490 -18.319 1.00 97.75 69 LEU A O 1
ATOM 571 N N . THR A 1 70 ? 12.052 -3.732 -18.188 1.00 98.25 70 THR A N 1
ATOM 572 C CA . THR A 1 70 ? 13.221 -3.850 -19.069 1.00 98.25 70 THR A CA 1
ATOM 573 C C . THR A 1 70 ? 12.814 -3.617 -20.525 1.00 98.25 70 THR A C 1
ATOM 575 O O . THR A 1 70 ? 11.625 -3.553 -20.847 1.00 98.25 70 THR A O 1
ATOM 578 N N . VAL A 1 71 ? 13.790 -3.495 -21.429 1.00 98.00 71 VAL A N 1
ATOM 579 C CA . VAL A 1 71 ? 13.514 -3.377 -22.871 1.00 98.00 71 VAL A CA 1
ATOM 580 C C . VAL A 1 71 ? 12.735 -4.592 -23.373 1.00 98.00 71 VAL A C 1
ATOM 582 O O . VAL A 1 71 ? 11.708 -4.415 -24.020 1.00 98.00 71 VAL A O 1
ATOM 585 N N . ASP A 1 72 ? 13.153 -5.803 -22.999 1.00 97.75 72 ASP A N 1
ATOM 586 C CA . ASP A 1 72 ? 12.490 -7.043 -23.418 1.00 97.75 72 ASP A CA 1
ATOM 587 C C . ASP A 1 72 ? 11.065 -7.150 -22.862 1.00 97.75 72 ASP A C 1
ATOM 589 O O . ASP A 1 72 ? 10.137 -7.508 -23.585 1.00 97.75 72 ASP A O 1
ATOM 593 N N . GLU A 1 73 ? 10.856 -6.789 -21.591 1.00 97.44 73 GLU A N 1
ATOM 594 C CA . GLU A 1 73 ? 9.521 -6.767 -20.981 1.00 97.44 73 GLU A CA 1
ATOM 595 C C . GLU A 1 73 ? 8.620 -5.706 -21.622 1.00 97.44 73 GLU A C 1
ATOM 597 O O . GLU A 1 73 ? 7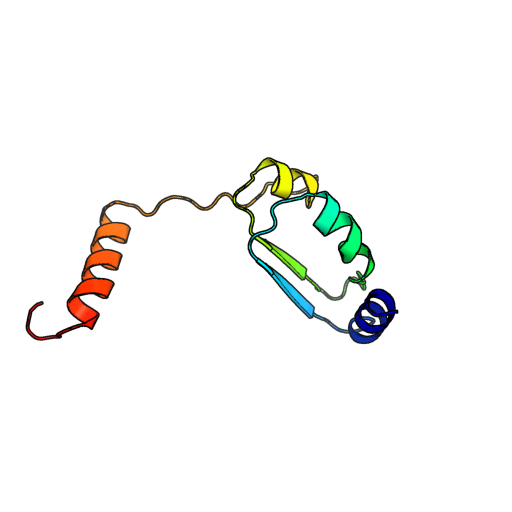.438 -5.956 -21.852 1.00 97.44 73 GLU A O 1
ATOM 602 N N . SER A 1 74 ? 9.174 -4.532 -21.933 1.00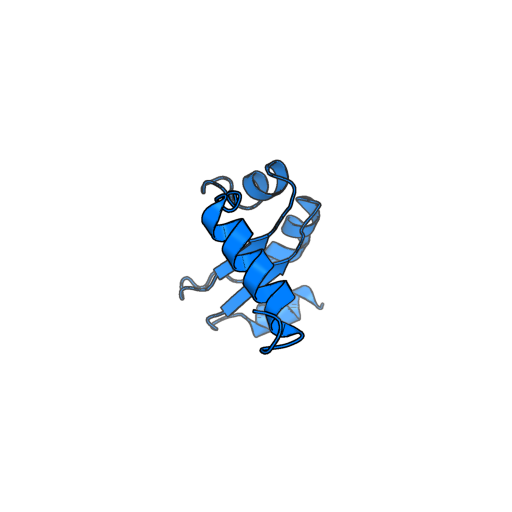 97.25 74 SER A N 1
ATOM 603 C CA . SER A 1 74 ? 8.452 -3.446 -22.602 1.00 97.25 74 SER A CA 1
ATOM 604 C C . SER A 1 74 ? 8.077 -3.831 -24.030 1.00 97.25 74 SER A C 1
ATOM 606 O O . SER A 1 74 ? 6.953 -3.577 -24.457 1.00 97.25 74 SER A O 1
ATOM 608 N N . TRP A 1 75 ? 8.998 -4.469 -24.758 1.00 95.12 75 TRP A N 1
ATOM 609 C CA . TRP A 1 75 ? 8.763 -4.965 -26.109 1.00 95.12 75 TRP A CA 1
ATOM 610 C C . TRP A 1 75 ? 7.693 -6.051 -26.116 1.00 95.12 75 TRP A C 1
ATOM 612 O O . TRP A 1 75 ? 6.739 -5.963 -26.885 1.00 95.12 75 TRP A O 1
ATOM 622 N N . LYS A 1 76 ? 7.785 -7.017 -25.197 1.00 94.81 76 LYS A N 1
ATOM 623 C CA . LYS A 1 76 ? 6.766 -8.054 -25.029 1.00 94.81 76 LYS A CA 1
ATOM 624 C C . LYS A 1 76 ? 5.400 -7.454 -24.702 1.00 94.81 76 LYS A C 1
ATOM 626 O O . LYS A 1 76 ? 4.415 -7.815 -25.336 1.00 94.81 76 LYS A O 1
ATOM 631 N N . LEU A 1 77 ? 5.334 -6.506 -23.764 1.00 94.62 77 LEU A N 1
ATOM 632 C CA . LEU A 1 77 ? 4.086 -5.821 -23.426 1.00 94.62 77 LEU A CA 1
ATOM 633 C C . LEU A 1 77 ? 3.508 -5.079 -24.640 1.00 94.62 77 LEU A C 1
ATOM 635 O O . LEU A 1 77 ? 2.303 -5.125 -24.868 1.00 94.62 77 LEU A O 1
ATOM 639 N N . LEU A 1 78 ? 4.350 -4.409 -25.431 1.00 94.12 78 LEU A N 1
ATOM 640 C CA . LEU A 1 78 ? 3.924 -3.725 -26.651 1.00 94.12 78 LEU A CA 1
ATOM 641 C C . LEU A 1 78 ? 3.375 -4.715 -27.685 1.00 94.12 78 LEU A C 1
ATOM 643 O O . LEU A 1 78 ? 2.292 -4.485 -28.219 1.00 94.12 78 LEU A O 1
ATOM 647 N N . GLN A 1 79 ? 4.079 -5.823 -27.928 1.00 92.62 79 GLN A N 1
ATOM 648 C CA . GLN A 1 79 ? 3.610 -6.898 -28.801 1.00 92.62 79 GLN A CA 1
ATOM 649 C C . GLN A 1 79 ? 2.261 -7.442 -28.321 1.00 92.62 79 GLN A C 1
ATOM 651 O O . GLN A 1 79 ? 1.330 -7.509 -29.109 1.00 92.62 79 GLN A O 1
ATOM 656 N N . GLU A 1 80 ? 2.098 -7.741 -27.031 1.00 90.75 80 GLU A N 1
ATOM 657 C CA . GLU A 1 80 ? 0.819 -8.208 -26.477 1.00 90.75 80 GLU A CA 1
ATOM 658 C C . GLU A 1 80 ? -0.315 -7.190 -26.681 1.00 90.75 80 GLU A C 1
ATOM 660 O O . GLU A 1 80 ? -1.439 -7.565 -27.016 1.00 90.75 80 GLU A O 1
ATOM 665 N N . LYS A 1 81 ? -0.034 -5.890 -26.520 1.00 90.38 81 LYS A N 1
ATOM 666 C CA . LYS A 1 81 ? -1.028 -4.826 -26.723 1.00 90.38 81 LYS A CA 1
ATOM 667 C C . LYS A 1 81 ? -1.398 -4.614 -28.191 1.00 90.38 81 LYS A C 1
ATOM 669 O O . LYS A 1 81 ? -2.544 -4.262 -28.458 1.00 90.38 81 LYS A O 1
ATOM 674 N N . LEU A 1 82 ? -0.463 -4.817 -29.120 1.00 90.06 82 LEU A N 1
ATOM 675 C CA . LEU A 1 82 ? -0.686 -4.653 -30.560 1.00 90.06 82 LEU A CA 1
ATOM 676 C C . LEU A 1 82 ? -1.266 -5.921 -31.208 1.00 90.06 82 LEU A C 1
ATOM 678 O O . LEU A 1 82 ? -2.268 -5.838 -31.913 1.00 90.06 82 LEU A O 1
ATOM 682 N N . CYS A 1 83 ? -0.693 -7.096 -30.934 1.00 73.12 83 CYS A N 1
ATOM 683 C CA . CYS A 1 83 ? -1.146 -8.383 -31.478 1.00 73.12 83 CYS A CA 1
ATOM 684 C C . CYS A 1 83 ? -2.490 -8.836 -30.870 1.00 73.12 83 CYS A C 1
ATOM 686 O O . CYS A 1 83 ? -3.187 -9.657 -31.458 1.00 73.12 83 CYS A O 1
ATOM 688 N N . GLY A 1 84 ? -2.902 -8.284 -29.720 1.00 61.25 84 GLY A N 1
ATOM 689 C CA . GLY A 1 84 ? -4.241 -8.491 -29.158 1.00 61.25 84 GLY A CA 1
ATOM 690 C C . GLY A 1 84 ? -5.386 -7.889 -29.990 1.00 61.25 84 GLY A C 1
ATOM 691 O O . GLY A 1 84 ? -6.547 -8.122 -29.657 1.00 61.2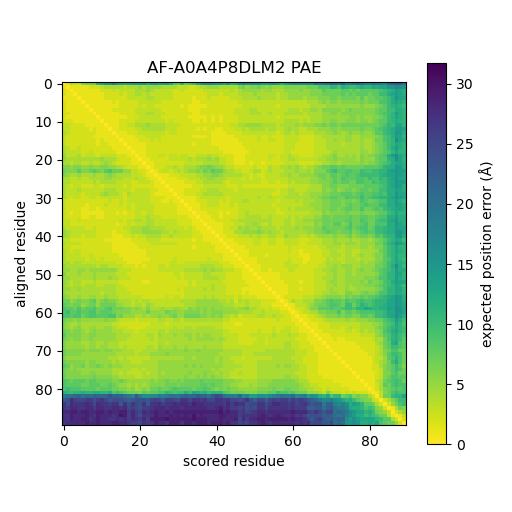5 84 GLY A O 1
ATOM 692 N N . LEU A 1 85 ? -5.082 -7.123 -31.049 1.00 56.75 85 LEU A N 1
ATOM 693 C CA . LEU A 1 85 ? -6.067 -6.517 -31.956 1.00 56.75 85 LEU A CA 1
ATOM 694 C C . LEU A 1 85 ? -6.242 -7.272 -33.286 1.00 56.75 85 LEU A C 1
ATOM 696 O O . LEU A 1 85 ? -7.290 -7.120 -33.908 1.00 56.75 85 LEU A O 1
ATOM 700 N N . ASP A 1 86 ? -5.284 -8.106 -33.704 1.00 53.16 86 ASP A N 1
ATOM 701 C CA . ASP A 1 86 ? -5.454 -9.055 -34.813 1.00 53.16 86 ASP A CA 1
ATOM 702 C C . ASP A 1 86 ? -4.341 -10.114 -34.779 1.00 53.16 86 ASP A C 1
ATOM 704 O O . ASP A 1 86 ? -3.162 -9.813 -34.975 1.00 53.16 86 ASP A O 1
ATOM 708 N N . SER A 1 87 ? -4.717 -11.376 -34.584 1.00 56.34 87 SER A N 1
ATOM 709 C CA . SER A 1 87 ? -3.811 -12.531 -34.570 1.00 56.34 87 SER A CA 1
ATOM 710 C C . SER A 1 87 ? -3.279 -12.919 -35.961 1.00 56.34 87 SER A C 1
ATOM 712 O O . SER A 1 87 ? -2.821 -14.043 -36.143 1.00 56.34 87 SER A O 1
ATOM 714 N N . ARG A 1 88 ? -3.430 -12.048 -36.967 1.00 57.91 88 ARG A N 1
ATOM 715 C CA . ARG A 1 88 ? -2.959 -12.249 -38.349 1.00 57.91 88 ARG A CA 1
ATOM 716 C C . ARG A 1 88 ? -1.886 -11.254 -38.797 1.00 57.91 88 ARG A C 1
ATOM 718 O O . ARG A 1 88 ? -1.381 -11.385 -39.908 1.00 57.91 88 ARG A O 1
ATOM 725 N N . LEU A 1 89 ? -1.560 -10.262 -37.966 1.00 56.22 89 LEU A N 1
ATOM 726 C CA . LEU A 1 89 ? -0.520 -9.254 -38.232 1.00 56.22 89 LEU A CA 1
ATOM 727 C C . LEU A 1 89 ? 0.745 -9.443 -37.375 1.00 56.22 89 LEU A C 1
ATOM 729 O O . LEU A 1 89 ? 1.745 -8.766 -37.613 1.00 56.22 89 LEU A O 1
ATOM 733 N N . CYS A 1 90 ? 0.697 -10.395 -36.441 1.00 54.06 90 CYS A N 1
ATOM 734 C CA . CYS A 1 90 ? 1.835 -11.084 -35.846 1.00 54.06 90 CYS A CA 1
ATOM 735 C C . CYS A 1 90 ? 1.720 -12.566 -36.260 1.00 54.06 90 CYS A C 1
ATOM 737 O O . CYS A 1 90 ? 2.764 -13.156 -36.589 1.00 54.06 90 CYS A O 1
#

Foldseek 3Di:
DVLVVLLVVCPPHAEEAEAEADDDLVVCV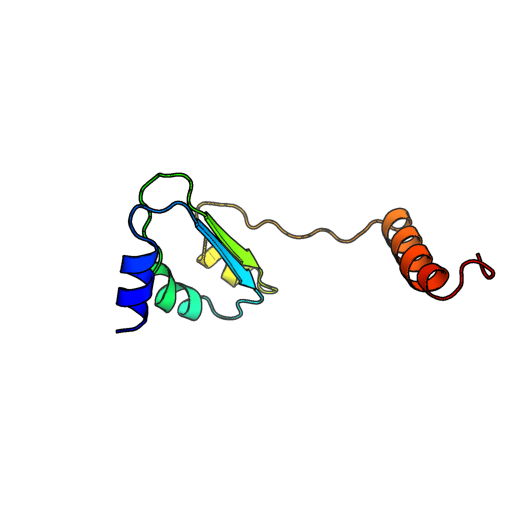VNVSSHDPPVPNHDYHYDYPDLVSQCSNCVPDRDDDDDDDDPVRVVVVVCCVVCVVPVPVD